Protein AF-A0A7S3J4B9-F1 (afdb_monomer)

Structure (mmCIF, N/CA/C/O backbone):
data_AF-A0A7S3J4B9-F1
#
_entry.id   AF-A0A7S3J4B9-F1
#
loop_
_atom_site.group_PDB
_atom_site.id
_atom_site.type_symbol
_atom_site.label_atom_id
_atom_site.label_alt_id
_atom_site.label_comp_id
_atom_site.label_asym_id
_atom_site.label_entity_id
_atom_site.label_seq_id
_atom_site.pdbx_PDB_ins_code
_atom_site.Cartn_x
_atom_site.Cartn_y
_atom_site.Cartn_z
_atom_site.occupancy
_atom_site.B_iso_or_equiv
_atom_site.auth_seq_id
_atom_site.auth_comp_id
_atom_site.auth_asym_id
_atom_site.auth_atom_id
_atom_site.pdbx_PDB_model_num
ATOM 1 N N . MET A 1 1 ? 29.024 -43.723 64.903 1.00 39.72 1 MET A N 1
ATOM 2 C CA . MET A 1 1 ? 30.389 -43.960 65.447 1.00 39.72 1 MET A CA 1
ATOM 3 C C . MET A 1 1 ? 31.121 -44.830 64.432 1.00 39.72 1 MET A C 1
ATOM 5 O O . MET A 1 1 ? 30.493 -45.774 64.001 1.00 39.72 1 MET A O 1
ATOM 9 N N . LYS A 1 2 ? 32.342 -44.635 63.933 1.00 43.03 2 LYS A N 1
ATOM 10 C CA . LYS A 1 2 ? 33.535 -43.795 64.170 1.00 43.03 2 LYS A CA 1
ATOM 11 C C . LYS A 1 2 ? 34.220 -43.700 62.777 1.00 43.03 2 LYS A C 1
ATOM 13 O O . LYS A 1 2 ? 34.168 -44.668 62.035 1.00 43.03 2 LYS A O 1
ATOM 18 N N . LYS A 1 3 ? 34.592 -42.508 62.291 1.00 40.38 3 LYS A N 1
ATOM 19 C CA . LYS A 1 3 ? 35.964 -41.934 62.283 1.00 40.38 3 LYS A CA 1
ATOM 20 C C . LYS A 1 3 ? 37.009 -42.823 61.571 1.00 40.38 3 LYS A C 1
ATOM 22 O O . LYS A 1 3 ? 37.230 -43.926 62.041 1.00 40.38 3 LYS A O 1
ATOM 27 N N . ARG A 1 4 ? 37.566 -42.344 60.438 1.00 39.62 4 ARG A N 1
ATOM 28 C CA . ARG A 1 4 ? 38.940 -41.761 60.279 1.00 39.62 4 ARG A CA 1
ATOM 29 C C . ARG A 1 4 ? 40.004 -42.865 60.128 1.00 39.62 4 ARG A C 1
ATOM 31 O O . ARG A 1 4 ? 39.792 -43.944 60.643 1.00 39.62 4 ARG A O 1
ATOM 38 N N . GLU A 1 5 ? 41.160 -42.731 59.492 1.00 40.03 5 GLU A N 1
ATOM 39 C CA . GLU A 1 5 ? 41.913 -41.690 58.781 1.00 40.03 5 GLU A CA 1
ATOM 40 C C . GLU A 1 5 ? 43.076 -42.447 58.086 1.00 40.03 5 GLU A C 1
ATOM 42 O O . GLU A 1 5 ? 43.531 -43.455 58.613 1.00 40.03 5 GLU A O 1
ATOM 47 N N . VAL A 1 6 ? 43.498 -41.965 56.910 1.00 42.09 6 VAL A N 1
ATOM 48 C CA . VAL A 1 6 ? 44.877 -41.594 56.499 1.00 42.09 6 VAL A CA 1
ATOM 49 C C . VAL A 1 6 ? 46.081 -42.475 56.896 1.00 42.09 6 VAL A C 1
ATOM 51 O O . VAL A 1 6 ? 46.223 -42.884 58.040 1.00 42.09 6 VAL A O 1
ATOM 54 N N . SER A 1 7 ? 47.054 -42.526 55.966 1.00 40.78 7 SER A N 1
ATOM 55 C CA . SER A 1 7 ? 48.526 -42.443 56.180 1.00 40.78 7 SER A CA 1
ATOM 56 C C . SER A 1 7 ? 49.264 -43.667 55.615 1.00 40.78 7 SER A C 1
ATOM 58 O O . SER A 1 7 ? 48.972 -44.783 56.015 1.00 40.78 7 SER A O 1
ATOM 60 N N . SER A 1 8 ? 50.068 -43.586 54.546 1.00 41.31 8 SER A N 1
ATOM 61 C CA . SER A 1 8 ? 51.335 -42.863 54.285 1.00 41.31 8 SER A CA 1
ATOM 62 C C . SER A 1 8 ? 52.569 -43.766 54.461 1.00 41.31 8 SER A C 1
ATOM 64 O O . SER A 1 8 ? 52.622 -44.580 55.373 1.00 41.31 8 SER A O 1
ATOM 66 N N . TYR A 1 9 ? 53.576 -43.494 53.619 1.00 39.81 9 TYR A N 1
ATOM 67 C CA . TYR A 1 9 ? 54.997 -43.886 53.671 1.00 39.81 9 TYR A CA 1
ATOM 68 C C . TYR A 1 9 ? 55.438 -45.260 53.119 1.00 39.81 9 TYR A C 1
ATOM 70 O O . TYR A 1 9 ? 55.318 -46.284 53.771 1.00 39.81 9 TYR A O 1
ATOM 78 N N . GLY A 1 10 ? 56.109 -45.228 51.954 1.00 35.72 10 GLY A N 1
ATOM 79 C CA . GLY A 1 10 ? 57.578 -45.086 51.904 1.00 35.72 10 GLY A CA 1
ATOM 80 C C . GLY A 1 10 ? 58.446 -46.345 51.682 1.00 35.72 10 GLY A C 1
ATOM 81 O O . GLY A 1 10 ? 58.308 -47.334 52.383 1.00 35.72 10 GLY A O 1
ATOM 82 N N . GLY A 1 11 ? 59.450 -46.217 50.792 1.00 36.62 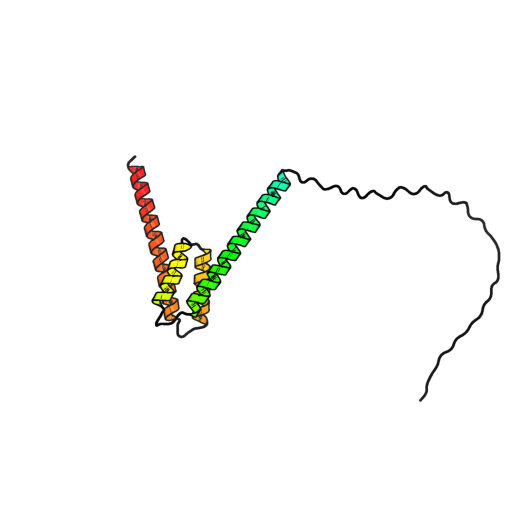11 GLY A N 1
ATOM 83 C CA . GLY A 1 11 ? 60.696 -47.024 50.755 1.00 36.62 11 GLY A CA 1
ATOM 84 C C . GLY A 1 11 ? 60.787 -48.031 49.594 1.00 36.62 11 GLY A C 1
ATOM 85 O O . GLY A 1 11 ? 60.057 -49.006 49.595 1.00 36.62 11 GLY A O 1
ATOM 86 N N . LYS A 1 12 ? 61.517 -47.768 48.487 1.00 44.03 12 LYS A N 1
ATOM 87 C CA . LYS A 1 12 ? 62.972 -48.017 48.220 1.00 44.03 12 LYS A CA 1
ATOM 88 C C . LYS A 1 12 ? 63.370 -49.504 48.464 1.00 44.03 12 LYS A C 1
ATOM 90 O O . LYS A 1 12 ? 63.025 -50.020 49.506 1.00 44.03 12 LYS A O 1
ATOM 95 N N . GLN A 1 13 ? 64.111 -50.268 47.644 1.00 47.53 13 GLN A N 1
ATOM 96 C CA . GLN A 1 13 ? 65.271 -50.017 46.771 1.00 47.53 13 GLN A CA 1
ATOM 97 C C . GLN A 1 13 ? 65.462 -51.144 45.715 1.00 47.53 13 GLN A C 1
ATOM 99 O O . GLN A 1 13 ? 65.271 -52.313 46.021 1.00 47.53 13 GLN A O 1
ATOM 104 N N . LYS A 1 14 ? 65.913 -50.737 44.513 1.00 44.69 14 LYS A N 1
ATOM 105 C CA . LYS A 1 14 ? 66.998 -51.270 43.640 1.00 44.69 14 LYS A CA 1
ATOM 106 C C . LYS A 1 14 ? 67.370 -52.763 43.691 1.00 44.69 14 LYS A C 1
ATOM 108 O O . LYS A 1 14 ? 67.743 -53.205 44.756 1.00 44.69 14 LYS A O 1
ATOM 113 N N . TRP A 1 15 ? 67.568 -53.400 42.525 1.00 36.25 15 TRP A N 1
ATOM 114 C CA . TRP A 1 15 ? 68.824 -54.096 42.157 1.00 36.25 15 TRP A CA 1
ATOM 115 C C . TRP A 1 15 ? 68.962 -54.200 40.622 1.00 36.25 15 TRP A C 1
ATOM 117 O O . TRP A 1 15 ? 67.997 -54.443 39.904 1.00 36.25 15 TRP A O 1
ATOM 127 N N . ASN A 1 16 ? 70.181 -53.940 40.147 1.00 44.28 16 ASN A N 1
ATOM 128 C CA . ASN A 1 16 ? 70.627 -53.913 38.752 1.00 44.28 16 ASN A CA 1
ATOM 129 C C . ASN A 1 16 ? 70.779 -55.333 38.174 1.00 44.28 16 ASN A C 1
ATOM 131 O O . ASN A 1 16 ? 71.176 -56.221 38.922 1.00 44.28 16 ASN A O 1
ATOM 135 N N . ASN A 1 17 ? 70.667 -55.514 36.848 1.00 40.62 17 ASN A N 1
ATOM 136 C CA . ASN A 1 17 ? 71.830 -55.837 35.995 1.00 40.62 17 ASN A CA 1
ATOM 137 C C . ASN A 1 17 ? 71.492 -56.228 34.542 1.00 40.62 17 ASN A C 1
ATOM 139 O O . ASN A 1 17 ? 70.560 -56.975 34.279 1.00 40.62 17 ASN A O 1
ATOM 143 N N . ARG A 1 18 ? 72.437 -55.839 33.672 1.00 39.44 18 ARG A N 1
ATOM 144 C CA . ARG A 1 18 ? 72.857 -56.449 32.393 1.00 39.44 18 ARG A CA 1
ATOM 145 C C . ARG A 1 18 ? 72.031 -56.201 31.126 1.00 39.44 18 ARG A C 1
ATOM 147 O O . ARG A 1 18 ? 71.164 -56.967 30.737 1.00 39.44 18 ARG A O 1
ATOM 154 N N . SER A 1 19 ? 72.484 -55.160 30.427 1.00 49.78 19 SER A N 1
ATOM 155 C CA . SER A 1 19 ? 73.030 -55.191 29.063 1.00 49.78 19 SER A CA 1
ATOM 156 C C . SER A 1 19 ? 72.534 -56.278 28.106 1.00 49.78 19 SER A C 1
ATOM 158 O O . SER A 1 19 ? 72.994 -57.416 28.147 1.00 49.78 19 SER A O 1
ATOM 160 N N . SER A 1 20 ? 71.787 -55.846 27.094 1.00 52.12 20 SER A N 1
ATOM 161 C CA . SER A 1 20 ? 72.015 -56.307 25.725 1.00 52.12 20 SER A CA 1
ATOM 162 C C . SER A 1 20 ? 71.953 -55.097 24.793 1.00 52.12 20 SER A C 1
ATOM 164 O O . SER A 1 20 ? 71.103 -54.220 24.925 1.00 52.12 20 SER A O 1
ATOM 166 N N . ALA A 1 21 ? 72.970 -54.994 23.946 1.00 53.38 21 ALA A N 1
ATOM 167 C CA . ALA A 1 21 ? 73.193 -53.893 23.031 1.00 53.38 21 ALA A CA 1
ATOM 168 C C . ALA A 1 21 ? 72.069 -53.793 21.991 1.00 53.38 21 ALA A C 1
ATOM 170 O O . ALA A 1 21 ? 71.665 -54.806 21.424 1.00 53.38 21 ALA A O 1
ATOM 171 N N . GLN A 1 22 ? 71.635 -52.568 21.686 1.00 53.59 22 GLN A N 1
ATOM 172 C CA . GLN A 1 22 ? 70.866 -52.275 20.480 1.00 53.59 22 GLN A CA 1
ATOM 173 C C . GLN A 1 22 ? 71.446 -51.062 19.727 1.00 53.59 22 GLN A C 1
ATOM 175 O O . GLN A 1 22 ? 72.093 -50.209 20.338 1.00 53.59 22 GLN A O 1
ATOM 180 N N . PRO A 1 23 ? 71.328 -51.057 18.386 1.00 49.22 23 PRO A N 1
ATOM 181 C CA . PRO A 1 23 ? 72.252 -50.383 17.476 1.00 49.22 23 PRO A CA 1
ATOM 182 C C . PRO A 1 23 ? 72.038 -48.869 17.354 1.00 49.22 23 PRO A C 1
ATOM 184 O O . PRO A 1 23 ? 70.954 -48.342 17.591 1.00 49.22 23 PRO A O 1
ATOM 187 N N . LYS A 1 24 ? 73.111 -48.179 16.942 1.00 52.09 24 LYS A N 1
ATOM 188 C CA . LYS A 1 24 ? 73.179 -46.730 16.702 1.00 52.09 24 LYS A CA 1
ATOM 189 C C . LYS A 1 24 ? 72.068 -46.275 15.742 1.00 52.09 24 LYS A C 1
ATOM 191 O O . LYS A 1 24 ? 72.031 -46.710 14.593 1.00 52.09 24 LYS A O 1
ATOM 196 N N . GLN A 1 25 ? 71.202 -45.375 16.209 1.00 46.72 25 GLN A N 1
ATOM 197 C CA . GLN A 1 25 ? 70.255 -44.639 15.372 1.00 46.72 25 GLN A CA 1
ATOM 198 C C . GLN A 1 25 ? 71.028 -43.700 14.436 1.00 46.72 25 GLN A C 1
ATOM 200 O O . GLN A 1 25 ? 71.786 -42.848 14.897 1.00 46.72 25 GLN A O 1
ATOM 205 N N . TYR A 1 26 ? 70.837 -43.852 13.127 1.00 53.56 26 TYR A N 1
ATOM 206 C CA . TYR A 1 26 ? 71.188 -42.817 12.159 1.00 53.56 26 TYR A CA 1
ATOM 207 C C . TYR A 1 26 ? 70.097 -41.745 12.195 1.00 53.56 26 TYR A C 1
ATOM 209 O O . TYR A 1 26 ? 68.946 -42.016 11.853 1.00 53.56 26 TYR A O 1
ATOM 217 N N . SER A 1 27 ? 70.452 -40.538 12.624 1.00 58.81 27 SER A N 1
ATOM 218 C CA . SER A 1 27 ? 69.584 -39.363 12.565 1.00 58.81 27 SER A CA 1
ATOM 219 C C . SER A 1 27 ? 69.311 -39.010 11.100 1.00 58.81 27 SER A C 1
ATOM 221 O O . SER A 1 27 ? 70.237 -38.659 10.368 1.00 58.81 27 SER A O 1
ATOM 223 N N . GLN A 1 28 ? 68.056 -39.105 10.654 1.00 63.12 28 GLN A N 1
ATOM 224 C CA . GLN A 1 28 ? 67.639 -38.465 9.404 1.00 63.12 28 GLN A CA 1
ATOM 225 C C . GLN A 1 28 ? 67.683 -36.937 9.587 1.00 63.12 28 GLN A C 1
ATOM 227 O O . GLN A 1 28 ? 67.262 -36.456 10.641 1.00 63.12 28 GLN A O 1
ATOM 232 N N . PRO A 1 29 ? 68.168 -36.155 8.605 1.00 58.59 29 PRO A N 1
ATOM 233 C CA . PRO A 1 29 ? 68.038 -34.704 8.650 1.00 58.59 29 PRO A CA 1
ATOM 234 C C . PRO A 1 29 ? 66.555 -34.315 8.550 1.00 58.59 29 PRO A C 1
ATOM 236 O O . PRO A 1 29 ? 65.857 -34.747 7.632 1.00 58.59 29 PRO A O 1
ATOM 239 N N . GLU A 1 30 ? 66.075 -33.518 9.509 1.00 58.41 30 GLU A N 1
ATOM 240 C CA . GLU A 1 30 ? 64.712 -32.982 9.524 1.00 58.41 30 GLU A CA 1
ATOM 241 C C . GLU A 1 30 ? 64.440 -32.190 8.239 1.00 58.41 30 GLU A C 1
ATOM 243 O O . GLU A 1 30 ? 65.166 -31.255 7.892 1.00 58.41 30 GLU A O 1
ATOM 248 N N . ALA A 1 31 ? 63.380 -32.565 7.520 1.00 69.00 31 ALA A N 1
ATOM 249 C CA . ALA A 1 31 ? 62.883 -31.769 6.409 1.00 69.00 31 ALA A CA 1
ATOM 250 C C . ALA A 1 31 ? 62.439 -30.389 6.932 1.00 69.00 31 ALA A C 1
ATOM 252 O O . ALA A 1 31 ? 61.788 -30.320 7.980 1.00 69.00 31 ALA A O 1
ATOM 253 N N . PRO A 1 32 ? 62.753 -29.286 6.226 1.00 69.19 32 PRO A N 1
ATOM 254 C CA . PRO A 1 32 ? 62.342 -27.960 6.660 1.00 69.19 32 PRO A CA 1
ATOM 255 C C . PRO A 1 32 ? 60.809 -27.887 6.764 1.00 69.19 32 PRO A C 1
ATOM 257 O O . PRO A 1 32 ? 60.108 -28.449 5.914 1.00 69.19 32 PRO A O 1
ATOM 260 N N . PRO A 1 33 ? 60.266 -27.200 7.788 1.00 67.12 33 PRO A N 1
ATOM 261 C CA . PRO A 1 33 ? 58.828 -27.108 7.984 1.00 67.12 33 PRO A CA 1
ATOM 262 C C . PRO A 1 33 ? 58.167 -26.481 6.749 1.00 67.12 33 PRO A C 1
ATOM 264 O O . PRO A 1 33 ? 58.720 -25.537 6.173 1.00 67.12 33 PRO A O 1
ATOM 267 N N . PRO A 1 34 ? 56.985 -26.975 6.332 1.00 58.88 34 PRO A N 1
ATOM 268 C CA . PRO A 1 34 ? 56.309 -26.483 5.144 1.00 58.88 34 PRO A CA 1
ATOM 269 C C . PRO A 1 34 ? 56.045 -24.990 5.307 1.00 58.88 34 PRO A C 1
ATOM 271 O O . PRO A 1 34 ? 55.293 -24.559 6.187 1.00 58.88 34 PRO A O 1
ATOM 274 N N . GLN A 1 35 ? 56.686 -24.193 4.453 1.00 60.25 35 GLN A N 1
ATOM 275 C CA . GLN A 1 35 ? 56.403 -22.774 4.354 1.00 60.25 35 GLN A CA 1
ATOM 276 C C . GLN A 1 35 ? 54.925 -22.647 3.991 1.00 60.25 35 GLN A C 1
ATOM 278 O O . GLN A 1 35 ? 54.504 -23.045 2.904 1.00 60.25 35 GLN A O 1
ATOM 283 N N . LYS A 1 36 ? 54.120 -22.129 4.925 1.00 56.97 36 LYS A N 1
ATOM 284 C CA . LYS A 1 36 ? 52.735 -21.732 4.668 1.00 56.97 36 LYS A CA 1
ATOM 285 C C . LYS A 1 36 ? 52.775 -20.545 3.714 1.00 56.97 36 LYS A C 1
ATOM 287 O O . LYS A 1 36 ? 52.663 -19.395 4.128 1.00 56.97 36 LYS A O 1
ATOM 292 N N . GLY A 1 37 ? 52.976 -20.835 2.433 1.00 52.28 37 GLY A N 1
ATOM 293 C CA . GLY A 1 37 ? 52.741 -19.896 1.360 1.00 52.28 37 GLY A CA 1
ATOM 294 C C . GLY A 1 37 ? 51.292 -19.461 1.475 1.00 52.28 37 GLY A C 1
ATOM 295 O O . GLY A 1 37 ? 50.373 -20.251 1.260 1.00 52.28 37 GLY A O 1
ATOM 296 N N . ILE A 1 38 ? 51.088 -18.206 1.860 1.00 57.44 38 ILE A N 1
ATOM 297 C CA . ILE A 1 38 ? 49.811 -17.523 1.718 1.00 57.44 38 ILE A CA 1
ATOM 298 C C . ILE A 1 38 ? 49.616 -17.357 0.208 1.00 57.44 38 ILE A C 1
ATOM 300 O O . ILE A 1 38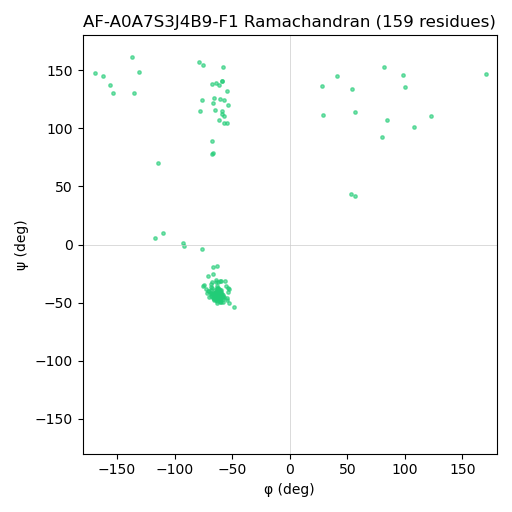 ? 49.864 -16.295 -0.357 1.00 57.44 38 ILE A O 1
ATOM 304 N N . PHE A 1 39 ? 49.215 -18.428 -0.475 1.00 50.44 39 PHE A N 1
ATOM 305 C CA . PHE A 1 39 ? 48.652 -18.324 -1.809 1.00 50.44 39 PHE A CA 1
ATOM 306 C C . PHE A 1 39 ? 47.312 -17.615 -1.632 1.00 50.44 39 PHE A C 1
ATOM 308 O O . PHE A 1 39 ? 46.275 -18.240 -1.404 1.00 50.44 39 PHE A O 1
ATOM 315 N N . ARG A 1 40 ? 47.324 -16.278 -1.696 1.00 56.59 40 ARG A N 1
ATOM 316 C CA . ARG A 1 40 ? 46.110 -15.537 -2.032 1.00 56.59 40 ARG A CA 1
ATOM 317 C C . ARG A 1 40 ? 45.674 -16.089 -3.384 1.00 56.59 40 ARG A C 1
ATOM 319 O O . ARG A 1 40 ? 46.312 -15.785 -4.388 1.00 56.59 40 ARG A O 1
ATOM 326 N N . LYS A 1 41 ? 44.634 -16.932 -3.409 1.00 65.50 41 LYS A N 1
ATOM 327 C CA . LYS A 1 41 ? 43.938 -17.271 -4.653 1.00 65.50 41 LYS A CA 1
ATOM 328 C C . LYS A 1 41 ? 43.522 -15.943 -5.278 1.00 65.50 41 LYS A C 1
ATOM 330 O O . LYS A 1 41 ? 42.623 -15.274 -4.768 1.00 65.50 41 LYS A O 1
ATOM 335 N N . LEU A 1 42 ? 44.242 -15.532 -6.317 1.00 64.94 42 LEU A N 1
ATOM 336 C CA . LEU A 1 42 ? 43.825 -14.453 -7.193 1.00 64.94 42 LEU A CA 1
ATOM 337 C C . LEU A 1 42 ? 42.522 -14.930 -7.821 1.00 64.94 42 LEU A C 1
ATOM 339 O O . LEU A 1 42 ? 42.527 -15.874 -8.606 1.00 64.94 42 LEU A O 1
ATOM 343 N N . LEU A 1 43 ? 41.411 -14.337 -7.380 1.00 64.88 43 LEU A N 1
ATOM 344 C CA . LEU A 1 43 ? 40.114 -14.553 -8.007 1.00 64.88 43 LEU A CA 1
ATOM 345 C C . LEU A 1 43 ? 40.268 -14.225 -9.486 1.00 64.88 43 LEU A C 1
ATOM 347 O O . LEU A 1 43 ? 40.827 -13.177 -9.833 1.00 64.88 43 LEU A O 1
ATOM 351 N N . THR A 1 44 ? 39.779 -15.122 -10.328 1.00 81.44 44 THR A N 1
ATOM 352 C CA . THR A 1 44 ? 39.629 -14.845 -11.754 1.00 81.44 44 THR A CA 1
ATOM 353 C C . THR A 1 44 ? 38.729 -13.621 -11.933 1.00 81.44 44 THR A C 1
ATOM 355 O O . THR A 1 44 ? 37.899 -13.311 -11.072 1.00 81.44 44 THR A O 1
ATOM 358 N N . GLU A 1 45 ? 38.899 -12.883 -13.029 1.00 80.75 45 GLU A N 1
ATOM 359 C CA . GLU A 1 45 ? 38.060 -11.707 -13.304 1.00 80.75 45 GLU A CA 1
ATOM 360 C C . GLU A 1 45 ? 36.564 -12.065 -13.318 1.00 80.75 45 GLU A C 1
ATOM 362 O O . GLU A 1 45 ? 35.740 -11.279 -12.855 1.00 80.75 45 GLU A O 1
ATOM 367 N N . ASP A 1 46 ? 36.214 -13.283 -13.731 1.00 77.31 46 ASP A N 1
ATOM 368 C CA . ASP A 1 46 ? 34.835 -13.778 -13.723 1.00 77.31 46 ASP A CA 1
ATOM 369 C C . ASP A 1 46 ? 34.307 -14.022 -12.301 1.00 77.31 46 ASP A C 1
ATOM 371 O O . ASP A 1 46 ? 33.181 -13.644 -11.977 1.00 77.31 46 ASP A O 1
ATOM 375 N N . GLU A 1 47 ? 35.127 -14.562 -11.393 1.00 82.06 47 GLU A N 1
ATOM 376 C CA . GLU A 1 47 ? 34.754 -14.697 -9.978 1.00 82.06 47 GLU A CA 1
ATOM 377 C C . GLU A 1 47 ? 34.624 -13.340 -9.272 1.00 82.06 47 GLU A C 1
ATOM 379 O O . GLU A 1 47 ? 33.804 -13.196 -8.360 1.00 82.06 47 GLU A O 1
ATOM 384 N N . LYS A 1 48 ? 35.418 -12.336 -9.671 1.00 83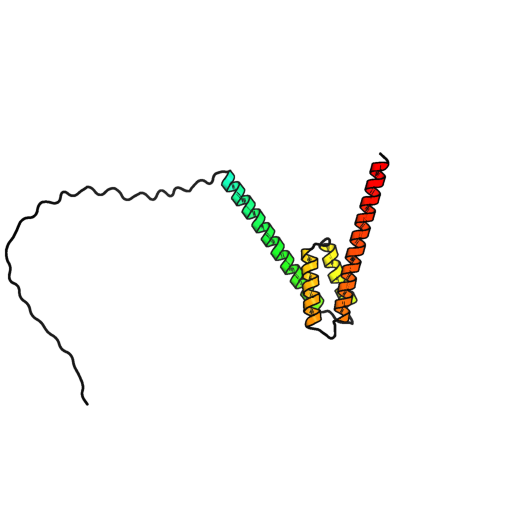.75 48 LYS A N 1
ATOM 385 C CA . LYS A 1 48 ? 35.272 -10.965 -9.161 1.00 83.75 48 LYS A CA 1
ATOM 386 C C . LYS A 1 48 ? 33.950 -10.352 -9.619 1.00 83.75 48 LYS A C 1
ATOM 388 O O . LYS A 1 48 ? 33.234 -9.818 -8.775 1.00 83.75 48 LYS A O 1
ATOM 393 N N . ARG A 1 49 ? 33.592 -10.496 -10.902 1.00 83.62 49 ARG A N 1
ATOM 394 C CA . ARG A 1 49 ? 32.306 -10.025 -11.448 1.00 83.62 49 ARG A CA 1
ATOM 395 C C . ARG A 1 49 ? 31.117 -10.703 -10.771 1.00 83.62 49 ARG A C 1
ATOM 397 O O . ARG A 1 49 ? 30.226 -10.003 -10.305 1.00 83.62 49 ARG A O 1
ATOM 404 N N . MET A 1 50 ? 31.144 -12.030 -10.611 1.00 84.94 50 MET A N 1
ATOM 405 C CA . MET A 1 50 ? 30.075 -12.759 -9.910 1.00 84.94 50 MET A CA 1
ATOM 406 C C . MET A 1 50 ? 29.904 -12.291 -8.459 1.00 84.94 50 MET A C 1
ATOM 408 O O . MET A 1 50 ? 28.782 -12.126 -7.982 1.00 84.94 50 MET A O 1
ATOM 412 N N . LYS A 1 51 ? 31.006 -12.040 -7.741 1.00 86.19 51 LYS A N 1
ATOM 413 C CA . LYS A 1 51 ? 30.941 -11.506 -6.372 1.00 86.19 51 LYS A CA 1
ATOM 414 C C . LYS A 1 51 ? 30.414 -10.076 -6.325 1.00 86.19 51 LYS A C 1
ATOM 416 O O . LYS A 1 51 ? 29.675 -9.741 -5.404 1.00 86.19 51 LYS A O 1
ATOM 421 N N . GLU A 1 52 ? 30.779 -9.245 -7.294 1.00 88.56 52 GLU A N 1
ATOM 422 C CA . GLU A 1 52 ? 30.290 -7.871 -7.391 1.00 88.56 52 GLU A CA 1
ATOM 423 C C . GLU A 1 52 ? 28.788 -7.825 -7.715 1.00 88.56 52 GLU A C 1
ATOM 425 O O . GLU A 1 52 ? 28.051 -7.060 -7.095 1.00 88.56 52 GLU A O 1
ATOM 430 N N . GLU A 1 53 ? 28.310 -8.668 -8.632 1.00 88.19 53 GLU A N 1
ATOM 431 C CA . GLU A 1 53 ? 26.884 -8.795 -8.956 1.00 88.19 53 GLU A CA 1
ATOM 432 C C . GLU A 1 53 ? 26.071 -9.304 -7.764 1.00 88.19 53 GLU A C 1
ATOM 434 O O . GLU A 1 53 ? 25.069 -8.685 -7.402 1.00 88.19 53 GLU A O 1
ATOM 439 N N . ALA A 1 54 ? 26.547 -10.354 -7.087 1.00 88.56 54 ALA A N 1
ATOM 440 C CA . ALA A 1 54 ? 25.907 -10.869 -5.879 1.00 88.56 54 ALA A CA 1
ATOM 441 C C . ALA A 1 54 ? 25.849 -9.813 -4.762 1.00 88.56 54 ALA A C 1
ATOM 443 O O . ALA A 1 54 ? 24.841 -9.693 -4.064 1.00 88.56 54 ALA A O 1
ATOM 444 N N . GLN A 1 55 ? 26.906 -9.008 -4.605 1.00 88.62 55 GLN A N 1
ATOM 445 C CA . GLN A 1 55 ? 26.918 -7.916 -3.633 1.00 88.62 55 GLN A CA 1
ATOM 446 C C . GLN A 1 55 ? 25.917 -6.816 -4.012 1.00 88.62 55 GLN A C 1
ATOM 448 O O . GLN A 1 55 ? 25.131 -6.396 -3.166 1.00 88.62 55 GLN A O 1
ATOM 453 N N . LYS A 1 56 ? 25.868 -6.404 -5.286 1.00 89.12 56 LYS A N 1
ATOM 454 C CA . LYS A 1 56 ? 24.883 -5.424 -5.782 1.00 89.12 56 LYS A CA 1
ATOM 455 C C . LYS A 1 56 ? 23.446 -5.898 -5.577 1.00 89.12 56 LYS A C 1
ATOM 457 O O . LYS A 1 56 ? 22.569 -5.095 -5.251 1.00 89.12 56 LYS A O 1
ATOM 462 N N . GLU A 1 57 ? 23.182 -7.183 -5.784 1.00 88.88 57 GLU A N 1
ATOM 463 C CA . GLU A 1 57 ? 21.861 -7.766 -5.567 1.00 88.88 57 GLU A CA 1
ATOM 464 C C . GLU A 1 57 ? 21.488 -7.793 -4.082 1.00 88.88 57 GLU A C 1
ATOM 466 O O . GLU A 1 57 ? 20.374 -7.402 -3.716 1.00 88.88 57 GLU A O 1
ATOM 471 N N . LYS A 1 58 ? 22.438 -8.157 -3.215 1.00 90.19 58 LYS A N 1
ATOM 472 C CA . LYS A 1 58 ? 22.263 -8.114 -1.762 1.00 90.19 58 LYS A CA 1
ATOM 473 C C . LYS A 1 58 ? 21.965 -6.696 -1.268 1.00 90.19 58 LYS A C 1
ATOM 475 O O . LYS A 1 58 ? 20.997 -6.505 -0.534 1.00 90.19 58 LYS A O 1
ATOM 480 N N . ASP A 1 59 ? 22.721 -5.704 -1.732 1.00 87.94 59 ASP A N 1
ATOM 481 C CA . ASP A 1 59 ? 22.522 -4.300 -1.362 1.00 87.94 59 ASP A CA 1
ATOM 482 C C . ASP A 1 59 ? 21.153 -3.785 -1.844 1.00 87.94 59 ASP A C 1
ATOM 484 O O . ASP A 1 59 ? 20.432 -3.111 -1.102 1.00 87.94 59 ASP A O 1
ATOM 488 N N . LYS A 1 60 ? 20.731 -4.158 -3.064 1.00 86.75 60 LYS A N 1
ATOM 489 C CA . LYS A 1 60 ? 19.376 -3.868 -3.573 1.00 86.75 60 LYS A CA 1
ATOM 490 C C . LYS A 1 60 ? 18.290 -4.492 -2.699 1.00 86.75 60 LYS A C 1
ATOM 492 O O . LYS A 1 60 ? 17.274 -3.846 -2.433 1.00 86.75 60 LYS A O 1
ATOM 497 N N . MET A 1 61 ? 18.468 -5.742 -2.278 1.00 80.94 61 MET A N 1
ATOM 498 C CA . MET A 1 61 ? 17.511 -6.442 -1.422 1.00 80.94 61 MET A CA 1
ATOM 499 C C . MET A 1 61 ? 17.406 -5.776 -0.046 1.00 80.94 61 MET A C 1
ATOM 501 O O . MET A 1 61 ? 16.303 -5.539 0.445 1.00 80.94 61 MET A O 1
ATOM 505 N N . GLU A 1 62 ? 18.535 -5.394 0.548 1.00 88.12 62 GLU A N 1
ATOM 506 C CA . GLU A 1 62 ? 18.570 -4.701 1.835 1.00 88.12 62 GLU A CA 1
ATOM 507 C C . GLU A 1 62 ? 17.885 -3.327 1.767 1.00 88.12 62 GLU A C 1
ATOM 509 O O . GLU A 1 62 ? 17.070 -2.987 2.630 1.00 88.12 62 GLU A O 1
ATOM 514 N N . GLN A 1 63 ? 18.117 -2.566 0.693 1.00 80.00 63 GLN A N 1
ATOM 515 C CA . GLN A 1 63 ? 17.421 -1.298 0.457 1.00 80.00 63 GLN A CA 1
ATOM 516 C C . GLN A 1 63 ? 15.904 -1.481 0.320 1.00 80.00 63 GLN A C 1
ATOM 518 O O . GLN A 1 63 ? 15.138 -0.714 0.912 1.00 80.00 63 GLN A O 1
ATOM 523 N N . ARG A 1 64 ? 15.452 -2.515 -0.406 1.00 77.75 64 ARG A N 1
ATOM 524 C CA . ARG A 1 64 ? 14.022 -2.857 -0.521 1.00 77.75 64 ARG A CA 1
ATOM 525 C C . ARG A 1 64 ? 13.414 -3.195 0.838 1.00 77.75 64 ARG A C 1
ATOM 527 O O . ARG A 1 64 ? 12.360 -2.658 1.174 1.00 77.75 64 ARG A O 1
ATOM 534 N N . ASN A 1 65 ? 14.096 -4.007 1.644 1.00 82.25 65 ASN A N 1
ATOM 535 C CA . ASN A 1 65 ? 13.634 -4.382 2.982 1.00 82.25 65 ASN A CA 1
ATOM 536 C C . ASN A 1 65 ? 13.531 -3.167 3.912 1.00 82.25 65 ASN A C 1
ATOM 538 O O . ASN A 1 65 ? 12.555 -3.027 4.654 1.00 82.25 65 ASN A O 1
ATOM 542 N N . LYS A 1 66 ? 14.496 -2.245 3.836 1.00 86.56 66 LYS A N 1
ATOM 543 C CA . LYS A 1 66 ? 14.479 -1.002 4.615 1.00 86.56 66 LYS A CA 1
ATOM 544 C C . LYS A 1 66 ? 13.317 -0.092 4.211 1.00 86.56 66 LYS A C 1
ATOM 546 O O . LYS A 1 66 ? 12.637 0.449 5.084 1.00 86.56 66 LYS A O 1
ATOM 551 N N . LEU A 1 67 ? 13.057 0.048 2.908 1.00 82.94 67 LEU A N 1
ATOM 552 C CA . LEU A 1 67 ? 11.925 0.826 2.401 1.00 82.94 67 LEU A CA 1
ATOM 553 C C . LEU A 1 67 ? 10.587 0.205 2.823 1.00 82.94 67 LEU A C 1
ATOM 555 O O . LEU A 1 67 ? 9.736 0.904 3.366 1.00 82.94 67 LEU A O 1
ATOM 559 N N . SER A 1 68 ? 10.440 -1.110 2.645 1.00 85.56 68 SER A N 1
ATOM 560 C CA . SER A 1 68 ? 9.271 -1.878 3.086 1.00 85.56 68 SER A CA 1
ATOM 561 C C . SER A 1 68 ? 8.999 -1.681 4.579 1.00 85.56 68 SER A C 1
ATOM 563 O O . SER A 1 68 ? 7.875 -1.380 4.972 1.00 85.56 68 SER A O 1
ATOM 565 N N . SER A 1 69 ? 10.038 -1.768 5.413 1.00 90.25 69 SER A N 1
ATOM 566 C CA . SER A 1 69 ? 9.914 -1.575 6.864 1.00 90.25 69 SER A CA 1
ATOM 567 C C . SER A 1 69 ? 9.443 -0.162 7.218 1.00 90.25 69 SER A C 1
ATOM 569 O O . SER A 1 69 ? 8.599 0.013 8.095 1.00 90.25 69 SER A O 1
ATOM 571 N N . LYS A 1 70 ? 9.955 0.861 6.520 1.00 93.12 70 LYS A N 1
ATOM 572 C CA . LYS A 1 70 ? 9.540 2.253 6.734 1.00 93.12 70 LYS A CA 1
ATOM 573 C C . LYS A 1 70 ? 8.066 2.458 6.381 1.00 93.12 70 LYS A C 1
ATOM 575 O O . LYS A 1 70 ? 7.334 3.042 7.176 1.00 93.12 70 LYS A O 1
ATOM 580 N N . ILE A 1 71 ? 7.639 1.948 5.226 1.00 94.56 71 ILE A N 1
ATOM 581 C CA . ILE A 1 71 ? 6.246 2.036 4.773 1.00 94.56 71 ILE A CA 1
ATOM 582 C C . ILE A 1 71 ? 5.324 1.304 5.750 1.00 94.56 71 ILE A C 1
ATOM 584 O O . ILE A 1 71 ? 4.289 1.838 6.135 1.00 94.56 71 ILE A O 1
ATOM 588 N N . GLU A 1 72 ? 5.710 0.117 6.220 1.00 94.88 72 GLU A N 1
ATOM 589 C CA . GLU A 1 72 ? 4.920 -0.622 7.205 1.00 94.88 72 GLU A CA 1
ATOM 590 C C . GLU A 1 72 ? 4.730 0.166 8.509 1.00 94.88 72 GLU A C 1
ATOM 592 O O . GLU A 1 72 ? 3.615 0.226 9.032 1.00 94.88 72 GLU A O 1
ATOM 597 N N . LEU A 1 73 ? 5.787 0.799 9.027 1.00 96.12 73 LEU A N 1
ATOM 598 C CA . LEU A 1 73 ? 5.696 1.645 10.220 1.00 96.12 73 LEU A CA 1
ATOM 599 C C . LEU A 1 73 ? 4.787 2.858 10.000 1.00 96.12 73 LEU A C 1
ATOM 601 O O . LEU A 1 73 ? 3.982 3.190 10.871 1.00 96.12 73 LEU A O 1
ATOM 605 N N . GLU A 1 74 ? 4.889 3.500 8.840 1.00 96.62 74 GLU A N 1
ATOM 606 C CA . GLU A 1 74 ? 4.077 4.663 8.490 1.00 96.62 74 GLU A CA 1
ATOM 607 C C . GLU A 1 74 ? 2.590 4.306 8.368 1.00 96.62 74 GLU A C 1
ATOM 609 O O . GLU A 1 74 ? 1.741 4.946 8.993 1.00 96.62 74 GLU A O 1
ATOM 614 N N . VAL A 1 75 ? 2.268 3.228 7.652 1.00 96.62 75 VAL A N 1
ATOM 615 C CA . VAL A 1 75 ? 0.888 2.745 7.507 1.00 96.62 75 VAL A CA 1
ATOM 616 C C . VAL A 1 75 ? 0.315 2.328 8.863 1.00 96.62 75 VAL A C 1
ATOM 618 O O . VAL A 1 75 ? -0.821 2.681 9.183 1.00 96.62 75 VAL A O 1
ATOM 621 N N . LYS A 1 76 ? 1.103 1.650 9.713 1.00 96.69 76 LYS A N 1
ATOM 622 C CA . LYS A 1 76 ? 0.702 1.331 11.095 1.00 96.69 76 LYS A CA 1
ATOM 623 C C . LYS A 1 76 ? 0.405 2.586 11.905 1.00 96.69 76 LYS A C 1
ATOM 625 O O . LYS A 1 76 ? -0.601 2.633 12.607 1.00 96.69 76 LYS A O 1
ATOM 630 N N . PHE A 1 77 ? 1.253 3.606 11.813 1.00 97.12 77 PHE A N 1
ATOM 631 C CA . PHE A 1 77 ? 1.048 4.866 12.521 1.00 97.12 77 PHE A CA 1
ATOM 632 C C . PHE A 1 77 ? -0.238 5.572 12.081 1.00 97.12 77 PHE A C 1
ATOM 634 O O . PHE A 1 77 ? -0.988 6.059 12.928 1.00 97.12 77 PHE A O 1
ATOM 641 N N . ILE A 1 78 ? -0.521 5.589 10.776 1.00 97.00 78 ILE A N 1
ATOM 642 C CA . ILE A 1 78 ? -1.759 6.152 10.227 1.00 97.00 78 ILE A CA 1
ATOM 643 C C . ILE A 1 78 ? -2.976 5.373 10.739 1.00 97.00 78 ILE A C 1
ATOM 645 O O . ILE A 1 78 ? -3.900 5.976 11.285 1.00 97.00 78 ILE A O 1
ATOM 649 N N . ALA A 1 79 ? -2.953 4.042 10.630 1.00 95.06 79 ALA A N 1
ATOM 650 C CA . ALA A 1 79 ? -4.048 3.183 11.075 1.00 95.06 79 ALA A CA 1
ATOM 651 C C . ALA A 1 79 ? -4.283 3.265 12.594 1.00 95.06 79 ALA A C 1
ATOM 653 O O . ALA A 1 79 ? -5.420 3.251 13.048 1.00 95.06 79 ALA A O 1
ATOM 654 N N . ASN A 1 80 ? -3.228 3.415 13.399 1.00 95.69 80 ASN A N 1
ATOM 655 C CA . ASN A 1 80 ? -3.340 3.591 14.851 1.00 95.69 80 ASN A CA 1
ATOM 656 C C . ASN A 1 80 ? -3.995 4.907 15.265 1.00 95.69 80 ASN A C 1
ATOM 658 O O . ASN A 1 80 ? -4.550 4.994 16.355 1.00 95.69 80 ASN A O 1
ATOM 662 N N . LYS A 1 81 ? -3.926 5.931 14.416 1.00 95.06 81 LYS A N 1
ATOM 663 C CA . LYS A 1 81 ? -4.561 7.228 14.666 1.00 95.06 81 LYS A CA 1
ATOM 664 C C . LYS A 1 81 ? -5.959 7.327 14.074 1.00 95.06 81 LYS A C 1
ATOM 666 O O . LYS A 1 81 ? -6.553 8.400 14.149 1.00 95.06 81 LYS A O 1
ATOM 671 N N . MET A 1 82 ? -6.451 6.267 13.445 1.00 94.88 82 MET A N 1
ATOM 672 C CA . MET A 1 82 ? -7.698 6.306 12.708 1.00 94.88 82 MET A CA 1
ATOM 673 C C . MET A 1 82 ? -8.888 6.292 13.659 1.00 94.88 82 MET A C 1
ATOM 675 O O . MET A 1 82 ? -9.031 5.414 14.504 1.00 94.88 82 MET A O 1
ATOM 679 N N . THR A 1 83 ? -9.743 7.293 13.511 1.00 94.62 83 THR A N 1
ATOM 680 C CA . THR A 1 83 ? -10.995 7.444 14.247 1.00 94.62 83 THR A CA 1
ATOM 681 C C . THR A 1 83 ? -12.087 7.879 13.273 1.00 94.62 83 THR A C 1
ATOM 683 O O . THR A 1 83 ? -11.770 8.440 12.220 1.00 94.62 83 THR A O 1
ATOM 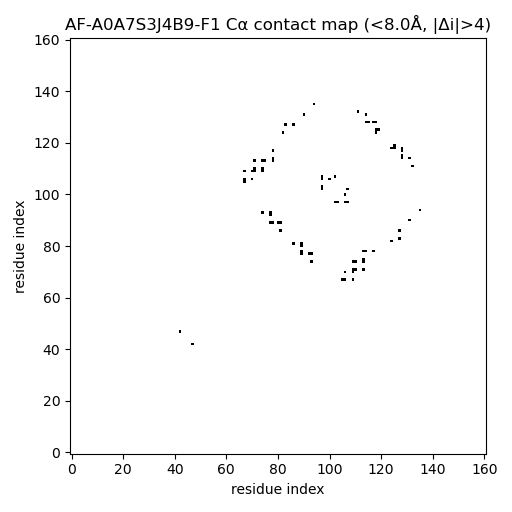686 N N . PRO A 1 84 ? -13.376 7.725 13.621 1.00 95.44 84 PRO A N 1
ATOM 687 C CA . PRO A 1 84 ? -14.466 8.208 12.770 1.00 95.44 84 PRO A CA 1
ATOM 688 C C . PRO A 1 84 ? -14.336 9.694 12.405 1.00 95.44 84 PRO A C 1
ATOM 690 O O . PRO A 1 84 ? -14.584 10.091 11.271 1.00 95.44 84 PRO A O 1
ATOM 693 N N . THR A 1 85 ? -13.861 10.517 13.344 1.00 97.00 85 THR A N 1
ATOM 694 C CA . THR A 1 85 ? -13.708 11.968 13.164 1.00 97.00 85 THR A CA 1
ATOM 695 C C . THR A 1 85 ? -12.584 12.364 12.210 1.00 97.00 85 THR A C 1
ATOM 697 O O . THR A 1 85 ? -12.652 13.427 11.600 1.00 97.00 85 THR A O 1
ATOM 700 N N . ASN A 1 86 ? -11.544 11.537 12.065 1.00 96.69 86 ASN A N 1
ATOM 701 C CA . ASN A 1 86 ? -10.387 11.849 11.226 1.00 96.69 86 ASN A CA 1
ATOM 702 C C . ASN A 1 86 ? -10.194 10.876 10.053 1.00 96.69 86 ASN A C 1
ATOM 704 O O . ASN A 1 86 ? -9.218 11.016 9.310 1.00 96.69 86 ASN A O 1
ATOM 708 N N . PHE A 1 87 ? -11.129 9.942 9.856 1.00 96.12 87 PHE A N 1
ATOM 709 C CA . PHE A 1 87 ? -11.051 8.866 8.872 1.00 96.12 87 PHE A CA 1
ATOM 710 C C . PHE A 1 87 ? -10.650 9.372 7.486 1.00 96.12 87 PHE A C 1
ATOM 712 O O . PHE A 1 87 ? -9.628 8.952 6.954 1.00 96.12 87 PHE A O 1
ATOM 719 N N . LYS A 1 88 ? -11.366 10.369 6.950 1.00 96.56 88 LYS A N 1
ATOM 720 C CA . LYS A 1 88 ? -11.078 10.952 5.627 1.00 96.56 88 LYS A CA 1
ATOM 721 C C . LYS A 1 88 ? -9.679 11.554 5.505 1.00 96.56 88 LYS A C 1
ATOM 723 O O . LYS A 1 88 ? -9.094 11.535 4.427 1.00 96.56 88 LYS A O 1
ATOM 728 N N . SER A 1 89 ? -9.123 12.085 6.593 1.00 97.56 89 SER A N 1
ATOM 729 C CA . SER A 1 89 ? -7.749 12.595 6.598 1.00 97.56 89 SER A CA 1
ATOM 730 C C . SER A 1 89 ? -6.730 11.455 6.546 1.00 97.56 89 SER A C 1
ATOM 732 O O . SER A 1 89 ? -5.749 11.546 5.813 1.00 97.56 89 SER A O 1
ATOM 734 N N . GLN A 1 90 ? -6.959 10.375 7.298 1.00 97.38 90 GLN A N 1
ATOM 735 C CA . GLN A 1 90 ? -6.063 9.217 7.316 1.00 97.38 90 GLN A CA 1
ATOM 736 C C . GLN A 1 90 ? -6.168 8.385 6.028 1.00 97.38 90 GLN A C 1
ATOM 738 O O . GLN A 1 90 ? -5.143 7.964 5.499 1.00 97.38 90 GLN A O 1
ATOM 743 N N . GLU A 1 91 ? -7.377 8.223 5.481 1.00 96.75 91 GLU A N 1
ATOM 744 C CA . GLU A 1 91 ? -7.652 7.595 4.181 1.00 96.75 91 GLU A CA 1
ATOM 745 C C . GLU A 1 91 ? -6.815 8.252 3.075 1.00 96.75 91 GLU A C 1
ATOM 747 O O . GLU A 1 91 ? -6.059 7.567 2.389 1.00 96.75 91 GLU A O 1
ATOM 752 N N . LYS A 1 92 ? -6.834 9.590 2.989 1.00 97.19 92 LYS A N 1
ATOM 753 C CA . LYS A 1 92 ? -6.027 10.351 2.019 1.00 97.19 92 LYS A CA 1
ATOM 754 C C . LYS A 1 92 ? -4.518 10.149 2.173 1.00 97.19 92 LYS A C 1
ATOM 756 O O . LYS A 1 92 ? -3.787 10.222 1.190 1.00 97.19 92 LYS A O 1
ATOM 761 N N . LYS A 1 93 ? -4.017 9.915 3.391 1.00 97.69 93 LYS A N 1
ATOM 762 C CA . LYS A 1 93 ? -2.586 9.628 3.601 1.00 97.69 93 LYS A CA 1
ATOM 763 C C . LYS A 1 93 ? -2.215 8.246 3.077 1.00 97.69 93 LYS A C 1
ATOM 765 O O . LYS A 1 93 ? -1.160 8.105 2.471 1.00 97.69 93 LYS A O 1
ATOM 770 N N . ILE A 1 94 ? -3.081 7.252 3.278 1.00 96.94 94 ILE A N 1
ATOM 771 C CA . ILE A 1 94 ? -2.888 5.911 2.712 1.00 96.94 94 ILE A CA 1
ATOM 772 C C . ILE A 1 94 ? -2.947 5.976 1.183 1.00 96.94 94 ILE A C 1
ATOM 774 O O . ILE A 1 94 ? -2.059 5.443 0.523 1.00 96.94 94 ILE A O 1
ATOM 778 N N . GLU A 1 95 ? -3.929 6.684 0.621 1.00 97.00 95 GLU A N 1
ATOM 779 C CA . GLU A 1 95 ? -4.025 6.935 -0.823 1.00 97.00 95 GLU A CA 1
ATOM 780 C C . GLU A 1 95 ? -2.739 7.570 -1.368 1.00 97.00 95 GLU A C 1
ATOM 782 O O . GLU A 1 95 ? -2.165 7.074 -2.335 1.00 97.00 95 GLU A O 1
ATOM 787 N N . LYS A 1 96 ? -2.217 8.604 -0.699 1.00 97.00 96 LYS A N 1
ATOM 788 C CA . LYS A 1 96 ? -0.955 9.246 -1.082 1.00 97.00 96 LYS A CA 1
ATOM 789 C C . LYS A 1 96 ? 0.218 8.257 -1.125 1.00 97.00 96 LYS A C 1
ATOM 791 O O . LYS A 1 96 ? 0.950 8.256 -2.109 1.00 97.00 96 LYS A O 1
ATOM 796 N N . ILE A 1 97 ? 0.364 7.388 -0.121 1.00 96.19 97 ILE A N 1
ATOM 797 C CA . ILE A 1 97 ? 1.414 6.351 -0.097 1.00 96.19 97 ILE A CA 1
ATOM 798 C C . ILE A 1 97 ? 1.292 5.417 -1.310 1.00 96.19 97 ILE A C 1
ATOM 800 O O . ILE A 1 97 ? 2.295 5.079 -1.941 1.00 96.19 97 ILE A O 1
ATOM 804 N N . ILE A 1 98 ? 0.070 5.013 -1.667 1.00 95.81 98 ILE A N 1
ATOM 805 C CA . ILE A 1 98 ? -0.180 4.132 -2.818 1.00 95.81 98 ILE A CA 1
ATOM 806 C C . ILE A 1 98 ? 0.247 4.815 -4.116 1.00 95.81 98 ILE A C 1
ATOM 808 O O . ILE A 1 98 ? 0.996 4.224 -4.899 1.00 95.81 98 ILE A O 1
ATOM 812 N N . LEU A 1 99 ? -0.175 6.065 -4.311 1.00 94.38 99 LEU A N 1
ATOM 813 C CA . LEU A 1 99 ? 0.144 6.849 -5.502 1.00 94.38 99 LEU A CA 1
ATOM 814 C C . LEU A 1 99 ? 1.653 7.114 -5.623 1.00 94.38 99 LEU A C 1
ATOM 816 O O . LEU A 1 99 ? 2.233 6.876 -6.681 1.00 94.38 99 LEU A O 1
ATOM 820 N N . GLU A 1 100 ? 2.316 7.520 -4.537 1.00 94.50 100 GLU A N 1
ATOM 821 C CA . GLU A 1 100 ? 3.770 7.749 -4.507 1.00 94.50 100 GLU A CA 1
ATOM 822 C C . GLU A 1 100 ? 4.566 6.462 -4.756 1.00 94.50 100 GLU A C 1
ATOM 824 O O . GLU A 1 100 ? 5.619 6.488 -5.396 1.00 94.50 100 GLU A O 1
ATOM 829 N N . SER A 1 101 ? 4.038 5.316 -4.318 1.00 92.31 101 SER A N 1
ATOM 830 C CA . SER A 1 101 ? 4.628 4.005 -4.600 1.00 92.31 101 SER A CA 1
ATOM 831 C C . SER A 1 101 ? 4.374 3.499 -6.023 1.00 92.31 101 SER A 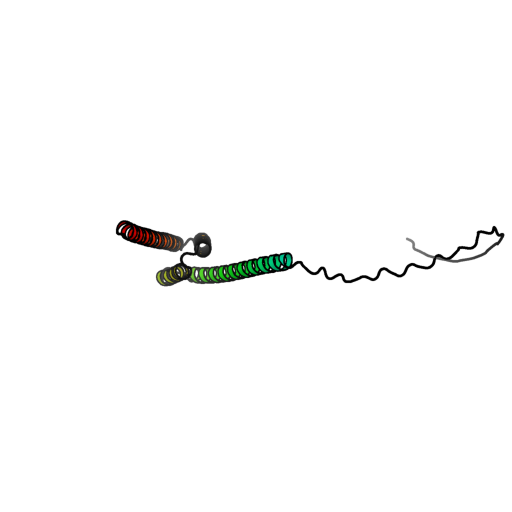C 1
ATOM 833 O O . SER A 1 101 ? 4.878 2.432 -6.373 1.00 92.31 101 SER A O 1
ATOM 835 N N . LYS A 1 102 ? 3.599 4.230 -6.839 1.00 91.94 102 LYS A N 1
ATOM 836 C CA . LYS A 1 102 ? 3.149 3.812 -8.176 1.00 91.94 102 LYS A CA 1
ATOM 837 C C . LYS A 1 102 ? 2.465 2.442 -8.159 1.00 91.94 102 LYS A C 1
ATOM 839 O O . LYS A 1 102 ? 2.742 1.603 -9.013 1.00 91.94 102 LYS A O 1
ATOM 844 N N . PHE A 1 103 ? 1.599 2.211 -7.170 1.00 92.25 103 PHE A N 1
ATOM 845 C CA . PHE A 1 103 ? 0.897 0.934 -6.995 1.00 92.25 103 PHE A CA 1
ATOM 846 C C . PHE A 1 103 ? 1.850 -0.266 -6.879 1.00 92.25 103 PHE A C 1
ATOM 848 O O . PHE A 1 103 ? 1.615 -1.333 -7.445 1.00 92.25 103 PHE A O 1
ATOM 855 N N . ASN A 1 104 ? 2.949 -0.104 -6.135 1.00 91.50 104 ASN A N 1
ATOM 856 C CA . ASN A 1 104 ? 3.872 -1.204 -5.893 1.00 91.50 104 ASN A CA 1
ATOM 857 C C . ASN A 1 104 ? 3.143 -2.358 -5.162 1.00 91.50 104 ASN A C 1
ATOM 859 O O . ASN A 1 104 ? 2.602 -2.134 -4.073 1.00 91.50 104 ASN A O 1
ATOM 863 N N . PRO A 1 105 ? 3.166 -3.596 -5.696 1.00 91.62 105 PRO A N 1
ATOM 864 C CA . PRO A 1 105 ? 2.485 -4.736 -5.085 1.00 91.62 105 PRO A CA 1
ATOM 865 C C . PRO A 1 105 ? 2.888 -5.006 -3.631 1.00 91.62 105 PRO A C 1
ATOM 867 O O . PRO A 1 105 ? 2.044 -5.382 -2.822 1.00 91.62 105 PRO A O 1
ATOM 870 N N . GLU A 1 106 ? 4.153 -4.787 -3.266 1.00 91.75 106 GLU A N 1
ATOM 871 C CA . GLU A 1 106 ? 4.618 -4.981 -1.888 1.00 91.75 106 GLU A CA 1
ATOM 872 C C . GLU A 1 106 ? 4.018 -3.940 -0.935 1.00 91.75 106 GLU A C 1
ATOM 874 O O . GLU A 1 106 ? 3.623 -4.272 0.182 1.00 91.75 106 GLU A O 1
ATOM 879 N N . VAL A 1 107 ? 3.848 -2.697 -1.393 1.00 93.31 107 VAL A N 1
ATOM 880 C CA . VAL A 1 107 ? 3.186 -1.641 -0.611 1.00 93.31 107 VAL A CA 1
ATOM 881 C C . VAL A 1 107 ? 1.712 -1.973 -0.395 1.00 93.31 107 VAL A C 1
ATOM 883 O O . VAL A 1 107 ? 1.217 -1.869 0.727 1.00 93.31 107 VAL A O 1
ATOM 886 N N . LEU A 1 108 ? 1.022 -2.453 -1.432 1.00 94.31 108 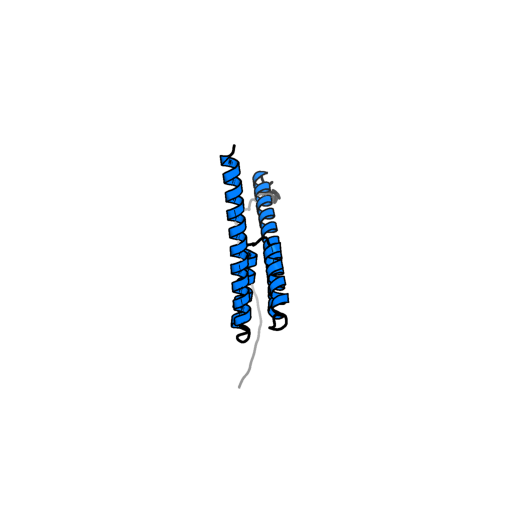LEU A N 1
ATOM 887 C CA . LEU A 1 108 ? -0.373 -2.886 -1.325 1.00 94.31 108 LEU A CA 1
ATOM 888 C C . LEU A 1 108 ? -0.536 -4.070 -0.359 1.00 94.31 108 LEU A C 1
ATOM 890 O O . LEU A 1 108 ? -1.450 -4.060 0.467 1.00 94.31 108 LEU A O 1
ATOM 894 N N . LYS A 1 109 ? 0.378 -5.051 -0.390 1.00 94.88 109 LYS A N 1
ATOM 895 C CA . LYS A 1 109 ? 0.397 -6.169 0.571 1.00 94.88 109 LYS A CA 1
ATOM 896 C C . LYS A 1 109 ? 0.561 -5.684 2.010 1.00 94.88 109 LYS A C 1
ATOM 898 O O . LYS A 1 109 ? -0.156 -6.150 2.896 1.00 94.88 109 LYS A O 1
ATOM 903 N N . ILE A 1 110 ? 1.476 -4.744 2.251 1.00 95.88 110 ILE A N 1
ATOM 904 C CA . ILE A 1 110 ? 1.692 -4.148 3.577 1.00 95.88 110 ILE A CA 1
ATOM 905 C C . ILE A 1 110 ? 0.416 -3.461 4.065 1.00 95.88 110 ILE A C 1
ATOM 907 O O . ILE A 1 110 ? -0.025 -3.716 5.186 1.00 95.88 110 ILE A O 1
ATOM 911 N N . ILE A 1 111 ? -0.200 -2.631 3.220 1.00 96.31 111 ILE A N 1
ATOM 912 C CA . ILE A 1 111 ? -1.433 -1.913 3.557 1.00 96.31 111 ILE A CA 1
ATOM 913 C C . ILE A 1 111 ? -2.559 -2.896 3.879 1.00 96.31 111 ILE A C 1
ATOM 915 O O . ILE A 1 111 ? -3.169 -2.791 4.944 1.00 96.31 111 ILE A O 1
ATOM 919 N N . GLY A 1 112 ? -2.781 -3.896 3.022 1.00 96.25 112 GLY A N 1
ATOM 920 C CA . GLY A 1 112 ? -3.795 -4.928 3.243 1.00 96.25 112 GLY A CA 1
ATOM 921 C C . GLY A 1 112 ? -3.582 -5.685 4.555 1.00 96.25 112 GLY A C 1
ATOM 922 O O . GLY A 1 112 ? -4.517 -5.838 5.341 1.00 96.25 112 GLY A O 1
ATOM 923 N N . LYS A 1 113 ? -2.338 -6.080 4.854 1.00 96.69 113 LYS A N 1
ATOM 924 C CA . LYS A 1 113 ? -1.984 -6.748 6.115 1.00 96.69 113 LYS A CA 1
ATOM 925 C C . LYS A 1 113 ? -2.276 -5.870 7.333 1.00 96.69 113 LYS A C 1
ATOM 927 O O . LYS A 1 113 ? -2.805 -6.365 8.327 1.00 96.69 113 LYS A O 1
ATOM 932 N N . VAL A 1 114 ? -1.934 -4.581 7.282 1.00 96.38 114 VAL A N 1
ATOM 933 C CA . VAL A 1 114 ? -2.193 -3.655 8.395 1.00 96.38 114 VAL A CA 1
ATOM 934 C C . VAL A 1 114 ? -3.694 -3.462 8.606 1.00 96.38 114 VAL A C 1
ATOM 936 O O . VAL A 1 114 ? -4.148 -3.590 9.741 1.00 96.38 114 VAL A O 1
ATOM 939 N N . ILE A 1 115 ? -4.463 -3.219 7.540 1.00 96.19 115 ILE A N 1
ATOM 940 C CA . ILE A 1 115 ? -5.924 -3.052 7.612 1.00 96.19 115 ILE A CA 1
ATOM 941 C C . ILE A 1 115 ? -6.577 -4.296 8.215 1.00 96.19 115 ILE A C 1
ATOM 943 O O . ILE A 1 115 ? -7.348 -4.184 9.166 1.00 96.19 115 ILE A O 1
ATOM 947 N N . PHE A 1 116 ? -6.225 -5.482 7.714 1.00 96.88 116 PHE A N 1
ATOM 948 C CA . PHE A 1 116 ? -6.779 -6.745 8.196 1.00 96.88 116 PHE A CA 1
ATOM 949 C C . PHE A 1 116 ? -6.498 -6.964 9.687 1.00 96.88 116 PHE A C 1
ATOM 951 O O . PHE A 1 116 ? -7.416 -7.208 10.470 1.00 96.88 116 PHE A O 1
ATOM 958 N N . ASN A 1 117 ? -5.238 -6.800 10.103 1.00 96.56 117 ASN A N 1
ATOM 959 C CA . ASN A 1 117 ? -4.856 -6.957 11.506 1.00 96.56 117 ASN A CA 1
ATOM 960 C C . ASN A 1 117 ? -5.592 -5.961 12.410 1.00 96.56 117 ASN A C 1
ATOM 962 O O . ASN A 1 117 ? -6.041 -6.322 13.496 1.00 96.56 117 ASN A O 1
ATOM 966 N N . LYS A 1 118 ? -5.750 -4.712 11.966 1.00 95.31 118 LYS A N 1
ATOM 967 C CA . LYS A 1 118 ? -6.459 -3.683 12.730 1.00 95.31 118 LYS A CA 1
ATOM 968 C C . LYS A 1 118 ? -7.958 -3.964 12.826 1.00 95.31 118 LYS A C 1
ATOM 970 O O . LYS A 1 118 ? -8.509 -3.826 13.911 1.00 95.31 118 LYS A O 1
ATOM 975 N N . ALA A 1 119 ? -8.593 -4.450 11.761 1.00 95.62 119 ALA A N 1
ATOM 976 C CA . ALA A 1 119 ? -10.009 -4.823 11.766 1.00 95.62 119 ALA A CA 1
ATOM 977 C C . ALA A 1 119 ? -10.332 -5.995 12.713 1.00 95.62 119 ALA A C 1
ATOM 979 O O . ALA A 1 119 ? -11.430 -6.058 13.273 1.00 95.62 119 ALA A O 1
ATOM 980 N N . ILE A 1 120 ? -9.380 -6.912 12.916 1.00 96.19 120 ILE A N 1
ATOM 981 C CA . ILE A 1 120 ? -9.504 -7.996 13.904 1.00 96.19 120 ILE A CA 1
ATOM 982 C C . ILE A 1 120 ? -9.430 -7.444 15.331 1.00 96.19 120 ILE A C 1
ATOM 984 O O . ILE A 1 120 ? -10.227 -7.835 16.187 1.00 96.19 120 ILE A O 1
ATOM 988 N N . LEU A 1 121 ? -8.469 -6.553 15.587 1.00 95.81 121 LEU A N 1
ATOM 989 C CA . LEU A 1 121 ? -8.201 -6.017 16.922 1.00 95.81 121 LEU A CA 1
ATOM 990 C C . LEU A 1 121 ? -9.241 -4.974 17.359 1.00 95.81 121 LEU A C 1
ATOM 992 O O . LEU A 1 121 ? -9.621 -4.929 18.525 1.00 95.81 121 LEU A O 1
ATOM 996 N N . GLU A 1 122 ? -9.734 -4.159 16.430 1.00 94.88 122 GLU A N 1
ATOM 997 C CA . GLU A 1 122 ? -10.616 -3.021 16.696 1.00 94.88 122 GLU A CA 1
ATOM 998 C C . GLU A 1 122 ? -11.995 -3.247 16.079 1.00 94.88 122 GLU A C 1
ATOM 1000 O O . GLU A 1 122 ? -12.398 -2.591 15.117 1.00 94.88 122 GLU A O 1
ATOM 1005 N N . LYS A 1 123 ? -12.743 -4.190 16.660 1.00 94.12 123 LYS A N 1
ATOM 1006 C CA . LYS A 1 123 ? -14.057 -4.615 16.148 1.00 94.12 123 LYS A CA 1
ATOM 1007 C C . LYS A 1 123 ? -15.031 -3.449 15.934 1.00 94.12 123 LYS A C 1
ATOM 1009 O O . LYS A 1 123 ? -15.728 -3.414 14.926 1.00 94.12 123 LYS A O 1
ATOM 1014 N N . SER A 1 124 ? -15.025 -2.456 16.824 1.00 94.69 124 SER A N 1
ATOM 1015 C CA . SER A 1 124 ? -15.886 -1.264 16.736 1.00 94.69 124 SER A CA 1
ATOM 1016 C C . SER A 1 124 ? -15.624 -0.392 15.503 1.00 94.69 124 SER A C 1
ATOM 1018 O O . SER A 1 124 ? -16.465 0.424 15.138 1.00 94.69 124 SER A O 1
ATOM 1020 N N . TYR A 1 125 ? -14.466 -0.549 14.859 1.00 94.31 125 TYR A N 1
ATOM 1021 C CA . TYR A 1 125 ? -14.028 0.239 13.708 1.00 94.31 125 TYR A CA 1
ATOM 1022 C C . TYR A 1 125 ? -14.004 -0.568 12.403 1.00 94.31 125 TYR A C 1
ATOM 1024 O O . TYR A 1 125 ? -13.530 -0.070 11.384 1.00 94.31 125 TYR A O 1
ATOM 1032 N N . GLN A 1 126 ? -14.550 -1.791 12.390 1.00 94.50 126 GLN A N 1
ATOM 1033 C CA . GLN A 1 126 ? -14.547 -2.674 11.216 1.00 94.50 126 GLN A CA 1
ATOM 1034 C C . GLN A 1 126 ? -15.115 -2.030 9.952 1.00 94.50 126 GLN A C 1
ATOM 1036 O O . GLN A 1 126 ? -14.527 -2.184 8.884 1.00 94.50 126 GLN A O 1
ATOM 1041 N N . PHE A 1 127 ? -16.204 -1.268 10.063 1.00 94.62 127 PHE A N 1
ATOM 1042 C CA . PHE A 1 127 ? -16.793 -0.582 8.911 1.00 94.62 127 PHE A CA 1
ATOM 1043 C C . PHE A 1 127 ? -15.826 0.427 8.276 1.00 94.62 127 PHE A C 1
ATOM 1045 O O . PHE A 1 127 ? -15.717 0.470 7.056 1.00 94.62 127 PHE A O 1
ATOM 1052 N N . MET A 1 128 ? -15.031 1.147 9.077 1.00 95.75 128 MET A N 1
ATOM 1053 C CA . MET A 1 128 ? -14.002 2.052 8.545 1.00 95.75 128 MET A CA 1
ATOM 1054 C C . MET A 1 128 ? -12.902 1.289 7.799 1.00 95.75 128 MET A C 1
ATOM 1056 O O . MET A 1 128 ? -12.425 1.726 6.754 1.00 95.75 128 MET A O 1
ATOM 1060 N N . TYR A 1 129 ? -12.498 0.126 8.315 1.00 96.44 129 TYR A N 1
ATOM 1061 C CA . TYR A 1 129 ? -11.518 -0.724 7.639 1.00 96.44 129 TYR A CA 1
ATOM 1062 C C . TYR A 1 129 ? -12.075 -1.337 6.346 1.00 96.44 129 TYR A C 1
ATOM 1064 O O . TYR A 1 129 ? -11.342 -1.455 5.366 1.00 96.44 129 TYR A O 1
ATOM 1072 N N . SER A 1 130 ? -13.3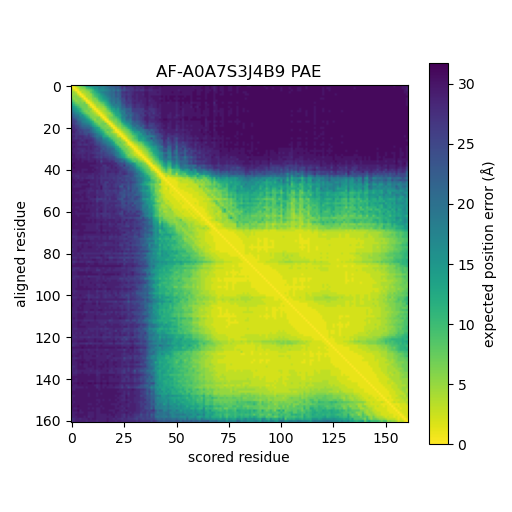72 -1.652 6.301 1.00 96.19 130 SER A N 1
ATOM 1073 C CA . SER A 1 130 ? -14.064 -2.044 5.068 1.00 96.19 130 SER A CA 1
ATOM 1074 C C . SER A 1 130 ? -14.087 -0.905 4.045 1.00 96.19 130 SER A C 1
ATOM 1076 O O . SER A 1 130 ? -13.799 -1.129 2.870 1.00 96.19 130 SER A O 1
ATOM 1078 N N . ASP A 1 131 ? -14.359 0.327 4.481 1.00 96.31 131 ASP A N 1
ATOM 1079 C CA . ASP A 1 131 ? -14.339 1.504 3.606 1.00 96.31 131 ASP A CA 1
ATOM 1080 C C . ASP A 1 131 ? -12.949 1.757 3.008 1.00 96.31 131 ASP A C 1
ATOM 1082 O O . ASP A 1 131 ? -12.838 2.084 1.824 1.00 96.31 131 ASP A O 1
ATOM 1086 N N . LEU A 1 132 ? -11.874 1.524 3.773 1.00 96.06 132 LEU A N 1
ATOM 1087 C CA . LEU A 1 132 ? -10.515 1.546 3.224 1.00 96.06 132 LEU A CA 1
ATOM 1088 C C . LEU A 1 132 ? -10.320 0.497 2.131 1.00 96.06 132 LEU A C 1
ATOM 1090 O O . LEU A 1 132 ? -9.747 0.813 1.092 1.00 96.06 132 LEU A O 1
ATOM 1094 N N . CYS A 1 133 ? -10.801 -0.733 2.325 1.00 96.75 133 CYS A N 1
ATOM 1095 C CA . CYS A 1 133 ? -10.726 -1.764 1.289 1.00 96.75 133 CYS A CA 1
ATOM 1096 C C . CYS A 1 133 ? -11.477 -1.345 0.017 1.00 96.75 133 CYS A C 1
ATOM 1098 O O . CYS A 1 133 ? -10.967 -1.530 -1.087 1.00 96.75 133 CYS A O 1
ATOM 1100 N N . ILE A 1 134 ? -12.653 -0.726 0.157 1.00 96.56 134 ILE A N 1
ATOM 1101 C CA . ILE A 1 134 ? -13.409 -0.186 -0.981 1.00 96.56 134 ILE A CA 1
ATOM 1102 C C . ILE A 1 134 ? -12.595 0.893 -1.705 1.00 96.56 134 ILE A C 1
ATOM 1104 O O . ILE A 1 134 ? -12.544 0.906 -2.936 1.00 96.56 134 ILE A O 1
ATOM 1108 N N . MET A 1 135 ? -11.940 1.787 -0.963 1.00 95.44 135 MET A N 1
ATOM 1109 C CA . MET A 1 135 ? -11.050 2.798 -1.533 1.00 95.44 135 MET A CA 1
ATOM 1110 C C . MET A 1 135 ? -9.899 2.157 -2.326 1.00 95.44 135 MET A C 1
ATOM 1112 O O . MET A 1 135 ? -9.675 2.559 -3.467 1.00 95.44 135 MET A O 1
ATOM 1116 N N . LEU A 1 136 ? -9.250 1.111 -1.796 1.00 94.50 136 LEU A N 1
ATOM 1117 C CA . LEU A 1 136 ? -8.185 0.385 -2.504 1.00 94.50 136 LEU A CA 1
ATOM 1118 C C . LEU A 1 136 ? -8.667 -0.181 -3.846 1.00 94.50 136 LEU A C 1
ATOM 1120 O O . LEU A 1 136 ? -8.014 0.014 -4.870 1.00 94.50 136 LEU A O 1
ATOM 1124 N N . VAL A 1 137 ? -9.832 -0.836 -3.854 1.00 94.69 137 VAL A N 1
ATOM 1125 C CA . VAL A 1 137 ? -10.425 -1.406 -5.076 1.00 94.69 137 VAL A CA 1
ATOM 1126 C C . VAL A 1 137 ? -10.759 -0.310 -6.088 1.00 94.69 137 VAL A C 1
ATOM 1128 O O . VAL A 1 137 ? -10.492 -0.461 -7.278 1.00 94.69 137 VAL A O 1
ATOM 1131 N N . ARG A 1 138 ? -11.303 0.824 -5.628 1.00 95.31 138 ARG A N 1
ATOM 1132 C CA . ARG A 1 138 ? -11.618 1.969 -6.495 1.00 95.31 138 ARG A CA 1
ATOM 1133 C C . ARG A 1 138 ? -10.370 2.578 -7.129 1.00 95.31 138 ARG A C 1
ATOM 1135 O O . ARG A 1 138 ? -10.424 2.948 -8.299 1.00 95.31 138 ARG A O 1
ATOM 1142 N N . LEU A 1 139 ? -9.275 2.705 -6.381 1.00 94.06 139 LEU A N 1
ATOM 1143 C CA . LEU A 1 139 ? -8.013 3.220 -6.918 1.00 94.06 139 LEU A CA 1
ATOM 1144 C C . LEU A 1 139 ? -7.438 2.293 -7.988 1.00 94.06 139 LEU A C 1
ATOM 1146 O O . LEU A 1 139 ? -7.030 2.763 -9.046 1.00 94.06 139 LEU A O 1
ATOM 1150 N N . GLU A 1 140 ? -7.452 0.985 -7.739 1.00 92.44 140 GLU A N 1
ATOM 1151 C CA . GLU A 1 140 ? -6.950 0.007 -8.703 1.00 92.44 140 GLU A CA 1
ATOM 1152 C C . GLU A 1 140 ? -7.804 -0.030 -9.978 1.00 92.44 140 GLU A C 1
ATOM 1154 O O . GLU A 1 140 ? -7.265 -0.033 -11.082 1.00 92.44 140 GLU A O 1
ATOM 1159 N N . ALA A 1 141 ? -9.131 0.038 -9.846 1.00 93.62 141 ALA A N 1
ATOM 1160 C CA . ALA A 1 141 ? -10.031 0.110 -10.995 1.00 93.62 141 ALA A CA 1
ATOM 1161 C C . ALA A 1 141 ? -9.760 1.348 -11.870 1.00 93.62 141 ALA A C 1
ATOM 1163 O O . ALA A 1 141 ? -9.710 1.235 -13.093 1.00 93.62 141 ALA A O 1
ATOM 1164 N N . LYS A 1 142 ? -9.528 2.518 -11.255 1.00 93.81 142 LYS A N 1
ATOM 1165 C CA . LYS A 1 142 ? -9.156 3.743 -11.986 1.00 93.81 142 LYS A CA 1
ATOM 1166 C C . LYS A 1 142 ? -7.841 3.574 -12.744 1.00 93.81 142 LYS A C 1
ATOM 1168 O O . LYS A 1 142 ? -7.779 3.887 -13.927 1.00 93.81 142 LYS A O 1
ATOM 1173 N N . ARG A 1 143 ? -6.818 3.020 -12.086 1.00 92.69 143 ARG A N 1
ATOM 1174 C CA . ARG A 1 143 ? -5.509 2.757 -12.701 1.00 92.69 143 ARG A CA 1
ATOM 1175 C C . ARG A 1 143 ? -5.625 1.842 -13.920 1.00 92.69 143 ARG A C 1
ATOM 1177 O O . ARG A 1 143 ? -4.979 2.082 -14.935 1.00 92.69 143 ARG A O 1
ATOM 1184 N N . LEU A 1 144 ? -6.425 0.781 -13.820 1.00 93.31 144 LEU A N 1
ATOM 1185 C CA . LEU A 1 144 ? -6.640 -0.150 -14.928 1.00 93.31 144 LEU A CA 1
ATOM 1186 C C . LEU A 1 144 ? -7.349 0.526 -16.105 1.00 93.31 144 LEU A C 1
ATOM 1188 O O . LEU A 1 144 ? -6.898 0.370 -17.238 1.00 93.31 144 LEU A O 1
ATOM 1192 N N . ALA A 1 145 ? -8.373 1.340 -15.837 1.00 94.56 145 ALA A N 1
ATOM 1193 C CA . ALA A 1 145 ? -9.072 2.098 -16.873 1.00 94.56 145 ALA A CA 1
ATOM 1194 C C . ALA A 1 145 ? -8.135 3.070 -17.620 1.00 94.56 145 ALA A C 1
ATOM 1196 O O . ALA A 1 145 ? -8.161 3.131 -18.847 1.00 94.56 145 ALA A O 1
ATOM 1197 N N . GLU A 1 146 ? -7.252 3.776 -16.906 1.00 93.12 146 GLU A N 1
ATOM 1198 C CA . GLU A 1 146 ? -6.259 4.678 -17.514 1.00 93.12 146 GLU A CA 1
ATOM 1199 C C . GLU A 1 146 ? -5.261 3.931 -18.418 1.00 93.12 146 GLU A C 1
ATOM 1201 O O . GLU A 1 146 ? -4.864 4.426 -19.479 1.00 93.12 146 GLU A O 1
ATOM 1206 N N . ILE A 1 147 ? -4.862 2.717 -18.024 1.00 93.12 147 ILE A N 1
ATOM 1207 C CA . ILE A 1 147 ? -3.973 1.862 -18.820 1.00 93.12 147 ILE A CA 1
ATOM 1208 C C . ILE A 1 147 ? -4.674 1.381 -20.091 1.00 93.12 147 ILE A C 1
ATOM 1210 O O . ILE A 1 147 ? -4.069 1.394 -21.162 1.00 93.12 147 ILE A O 1
ATOM 1214 N N . GLU A 1 148 ? -5.930 0.949 -19.987 1.00 94.50 148 GLU A N 1
ATOM 1215 C CA . GLU A 1 148 ? -6.726 0.516 -21.139 1.00 94.50 148 GLU A CA 1
ATOM 1216 C C . GLU A 1 148 ? -6.951 1.659 -22.132 1.00 94.50 148 GLU A C 1
ATOM 1218 O O . GLU A 1 148 ? -6.753 1.481 -23.336 1.00 94.50 148 GLU A O 1
ATOM 1223 N N . GLU A 1 149 ? -7.276 2.855 -21.636 1.00 93.88 149 GLU A N 1
ATOM 1224 C CA . GLU A 1 149 ? -7.440 4.043 -22.474 1.00 93.88 149 GLU A CA 1
ATOM 1225 C C . GLU A 1 149 ? -6.134 4.409 -23.195 1.00 93.88 149 GLU A C 1
ATOM 1227 O O . GLU A 1 149 ? -6.142 4.714 -24.391 1.00 93.88 149 GLU A O 1
ATOM 1232 N N . SER A 1 150 ? -5.001 4.337 -22.491 1.00 92.81 150 SER A N 1
ATOM 1233 C CA . SER A 1 150 ? -3.682 4.627 -23.067 1.00 92.81 150 SER A CA 1
ATOM 1234 C C . SER A 1 150 ? -3.324 3.647 -24.189 1.00 92.81 150 SER A C 1
ATOM 1236 O O . SER A 1 150 ? -2.915 4.075 -25.267 1.00 92.81 150 SER A O 1
ATOM 1238 N N . LYS A 1 151 ? -3.565 2.346 -23.980 1.00 92.81 151 LYS A N 1
ATOM 1239 C CA . LYS A 1 151 ? -3.354 1.304 -25.000 1.00 92.81 151 LYS A CA 1
ATOM 1240 C C . LYS A 1 151 ? -4.248 1.498 -26.223 1.00 92.81 151 LYS A C 1
ATOM 1242 O O . LYS A 1 151 ? -3.782 1.372 -27.350 1.00 92.81 151 LYS A O 1
ATOM 1247 N N . SER A 1 152 ? -5.523 1.839 -26.014 1.00 92.06 152 SER A N 1
ATOM 1248 C CA . SER A 1 152 ? -6.458 2.079 -27.120 1.00 92.06 152 SER A CA 1
ATOM 1249 C C . SER A 1 152 ? -6.033 3.269 -27.987 1.00 92.06 152 SER A C 1
ATOM 1251 O O . SER A 1 152 ? -6.157 3.218 -29.210 1.00 92.06 152 SER A O 1
ATOM 1253 N N . LYS A 1 153 ? -5.500 4.336 -27.376 1.00 91.94 153 LYS A N 1
ATOM 1254 C CA . LYS A 1 153 ? -4.973 5.500 -28.107 1.00 91.94 153 LYS A CA 1
ATOM 1255 C C . LYS A 1 153 ? -3.733 5.158 -28.929 1.00 91.94 153 LYS A C 1
ATOM 1257 O O . LYS A 1 153 ? -3.627 5.612 -30.064 1.00 91.94 153 LYS A O 1
ATOM 1262 N N . GLU A 1 154 ? -2.822 4.370 -28.366 1.00 91.25 154 GLU A N 1
ATOM 1263 C CA . GLU A 1 154 ? -1.597 3.938 -29.045 1.00 91.25 154 GLU A CA 1
ATOM 1264 C C . GLU A 1 154 ? -1.911 3.066 -30.266 1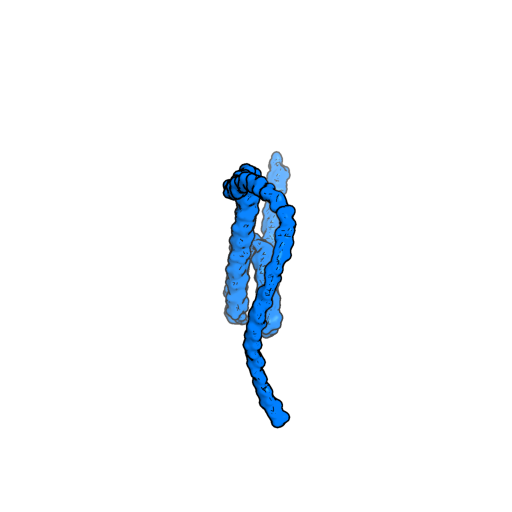.00 91.25 154 GLU A C 1
ATOM 1266 O O . GLU A 1 154 ? -1.422 3.346 -31.358 1.00 91.25 154 GLU A O 1
ATOM 1271 N N . GLN A 1 155 ? -2.839 2.116 -30.124 1.00 91.00 155 GLN A N 1
ATOM 1272 C CA . GLN A 1 155 ? -3.281 1.262 -31.228 1.00 91.00 155 GLN A CA 1
ATOM 1273 C C . GLN A 1 155 ? -3.903 2.067 -32.383 1.00 91.00 155 GLN A C 1
ATOM 1275 O O . GLN A 1 155 ? -3.560 1.855 -33.542 1.00 91.00 155 GLN A O 1
ATOM 1280 N N . ARG A 1 156 ? -4.767 3.048 -32.085 1.00 91.50 156 ARG A N 1
ATOM 1281 C CA . ARG A 1 156 ? -5.360 3.921 -33.119 1.00 91.50 156 ARG A CA 1
ATOM 1282 C C . ARG A 1 156 ? -4.316 4.752 -33.863 1.00 91.50 156 ARG A C 1
ATOM 1284 O O . ARG A 1 156 ? -4.520 5.084 -35.025 1.00 91.50 156 ARG A O 1
ATOM 1291 N N . LEU A 1 157 ? -3.230 5.132 -33.190 1.00 90.69 157 LEU A N 1
ATOM 1292 C CA . LEU A 1 157 ? -2.137 5.877 -33.809 1.00 90.69 157 LEU A CA 1
ATOM 1293 C C . LEU A 1 157 ? -1.289 4.982 -34.719 1.00 90.69 157 LEU A C 1
ATOM 1295 O O . LEU A 1 157 ? -0.795 5.465 -35.734 1.00 90.69 157 LEU A O 1
ATOM 1299 N N . GLU A 1 158 ? -1.106 3.709 -34.366 1.00 88.69 158 GLU A N 1
ATOM 1300 C CA . GLU A 1 158 ? -0.443 2.729 -35.233 1.00 88.69 158 GLU A CA 1
ATOM 1301 C C . GLU A 1 158 ? -1.279 2.396 -36.470 1.00 88.69 158 GLU A C 1
ATOM 1303 O O . GLU A 1 158 ? -0.732 2.370 -37.564 1.00 88.69 158 GLU A O 1
ATOM 1308 N N . GLU A 1 159 ? -2.596 2.227 -36.326 1.00 88.81 159 GLU A N 1
ATOM 1309 C CA . GLU A 1 159 ? -3.513 1.964 -37.449 1.00 88.81 159 GLU A CA 1
ATOM 1310 C C . GLU A 1 159 ? -3.638 3.148 -38.429 1.00 88.81 159 GLU A C 1
ATOM 1312 O O . GLU A 1 159 ? -4.073 2.971 -39.565 1.00 88.81 159 GLU A O 1
ATOM 1317 N N . ALA A 1 160 ? -3.272 4.360 -37.999 1.00 85.50 160 ALA A N 1
ATOM 1318 C CA . ALA A 1 160 ? -3.313 5.575 -38.814 1.00 85.50 160 ALA A CA 1
ATOM 1319 C C . ALA A 1 160 ? -1.995 5.882 -39.560 1.00 85.50 160 ALA A C 1
ATOM 1321 O O . ALA A 1 160 ? -1.926 6.904 -40.250 1.00 85.50 160 ALA A O 1
ATOM 1322 N N . LYS A 1 161 ? -0.955 5.056 -39.394 1.00 78.62 161 LYS A N 1
ATOM 1323 C CA . LYS A 1 161 ? 0.335 5.160 -40.099 1.00 78.62 161 LYS A CA 1
ATOM 1324 C C . LYS A 1 161 ? 0.387 4.217 -41.294 1.00 78.62 161 LYS A C 1
ATOM 1326 O O . LYS A 1 161 ? 1.006 4.631 -42.298 1.00 78.62 161 LYS A O 1
#

Solvent-accessible surface area (backbone atoms only — not comparable to full-atom values): 10043 Å² total; per-residue (Å²): 140,79,83,89,78,89,86,86,82,89,83,90,81,89,87,89,86,80,90,79,91,79,80,85,79,79,83,74,80,79,77,78,77,82,77,82,72,81,74,73,78,76,70,50,73,65,59,49,49,55,52,50,51,53,48,53,51,50,54,52,50,51,52,50,52,54,51,51,52,52,52,46,54,51,53,46,54,44,60,73,66,56,41,91,92,46,35,74,64,42,52,51,52,54,51,48,54,42,60,76,51,68,66,37,68,68,59,52,51,46,51,52,52,50,44,53,54,44,34,69,74,37,63,94,47,31,68,61,43,50,52,50,51,52,50,54,54,53,53,52,52,52,54,52,51,55,52,52,53,51,52,54,54,53,51,57,56,59,77,71,108

Organism: NCBI:txid151035

InterPro domains:
  IPR016024 Armadillo-type fold [SSF48371] (74-140)

Secondary structure (DSSP, 8-state):
----------------------PPP--PPPPPP-----------HHHHHHHHHHHHHHHHHHHHHHHHHHHHHHHHHHHHT--TTTHHHHHHHHHHHHHHTTS-HHHHHHHHHHHHHHHHH-GGGHHHHHHHHHHHHHHHHHHHHHHHHHHHHHHHHHHT-

pLDDT: mean 81.26, std 19.61, range [35.72, 97.69]

Foldseek 3Di:
DDDDDDDDDDDDDDDDDDDDDDDDDDDDPDDPDPDPPPPPPPDDPVSVVVVVVVVVVVVVVVVVVVVLVVLLVVLLVLLVPDDPVCLVVSLVVLVVQCVVCVNDVSSVVSNLVSLVVSCVVPVVCVVSSVVSVVVVVVVVVVVVVVVVVVVVVVVVVVVVD

Nearest PDB structures (foldseek):
  6y4l-assembly1_A  TM=4.038E-01  e=2.917E+00  Homo sapiens
  6ww7-assembly1_B  TM=4.107E-01  e=5.371E+00  Homo sapiens

Sequence (161 aa):
MKKREVSSYGGKQKWNNRSSAQPKQYSQPEAPPPQKGIFRKLLTEDEKRMKEEAQKEKDKMEQRNKLSSKIELEVKFIANKMTPTNFKSQEKKIEKIILESKFNPEVLKIIGKVIFNK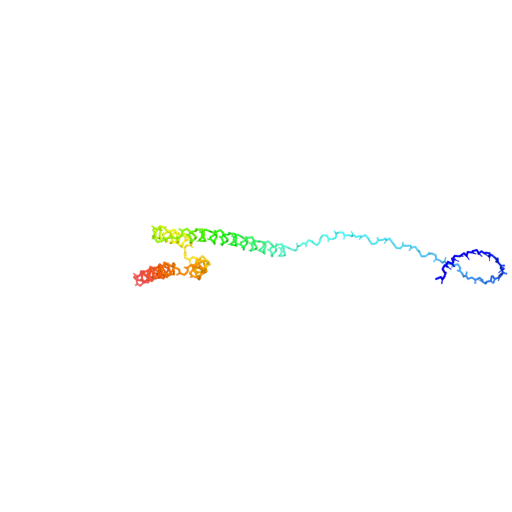AILEKSYQFMYSDLCIMLVRLEAKRLAEIEESKSKEQRLEEAK

Radius of gyration: 40.18 Å; Cα contacts (8 Å, |Δi|>4): 44; chains: 1; bounding box: 90×69×106 Å

Mean predicted aligned error: 15.32 Å